Protein AF-C9JTV5-F1 (afdb_monomer_lite)

Structure (mmCIF, N/CA/C/O backbone):
data_AF-C9JTV5-F1
#
_entry.id   AF-C9JTV5-F1
#
loop_
_atom_site.group_PDB
_atom_site.id
_atom_site.type_symbol
_atom_site.label_atom_id
_atom_site.label_alt_id
_atom_site.label_comp_id
_atom_site.label_asym_id
_atom_site.label_entity_id
_atom_site.label_seq_id
_atom_site.pdbx_PDB_ins_code
_atom_site.Cartn_x
_atom_site.Cartn_y
_atom_site.Cartn_z
_atom_site.occupancy
_atom_site.B_iso_or_equiv
_atom_site.auth_seq_id
_atom_site.auth_comp_id
_atom_site.auth_asym_id
_atom_site.auth_atom_id
_atom_site.pdbx_PDB_model_num
ATOM 1 N N . MET A 1 1 ? -17.636 15.850 -9.547 1.00 58.97 1 MET A N 1
ATOM 2 C CA . MET A 1 1 ? -17.848 14.470 -9.070 1.00 58.97 1 MET A CA 1
ATOM 3 C C . MET A 1 1 ? -18.722 14.548 -7.826 1.00 58.97 1 MET A C 1
ATOM 5 O O . MET A 1 1 ? -18.385 15.343 -6.961 1.00 58.97 1 MET A O 1
ATOM 9 N N . ILE A 1 2 ? -19.877 13.871 -7.788 1.00 88.69 2 ILE A N 1
ATOM 10 C CA . ILE A 1 2 ? -20.835 13.983 -6.662 1.00 88.69 2 ILE A CA 1
ATOM 11 C C . ILE A 1 2 ? -20.539 12.936 -5.578 1.00 88.69 2 ILE A C 1
ATOM 13 O O . ILE A 1 2 ? -20.572 13.257 -4.397 1.00 88.69 2 ILE A O 1
ATOM 17 N N . LEU A 1 3 ? -20.226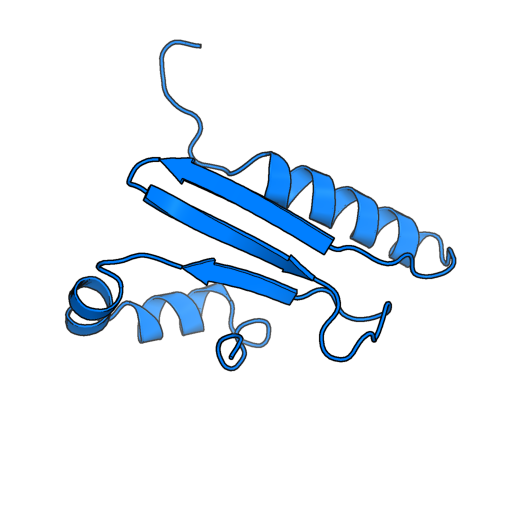 11.701 -5.977 1.00 94.12 3 LEU A N 1
ATOM 18 C CA . LEU A 1 3 ? -19.806 10.629 -5.070 1.00 94.12 3 LEU A CA 1
ATOM 19 C C . LEU A 1 3 ? -18.283 10.585 -4.984 1.00 94.12 3 LEU A C 1
ATOM 21 O O . LEU A 1 3 ? -17.625 10.811 -5.994 1.00 94.12 3 LEU A O 1
ATOM 25 N N . LEU A 1 4 ? -17.736 10.289 -3.805 1.00 93.62 4 LEU A N 1
ATOM 26 C CA . LEU A 1 4 ? -16.296 10.0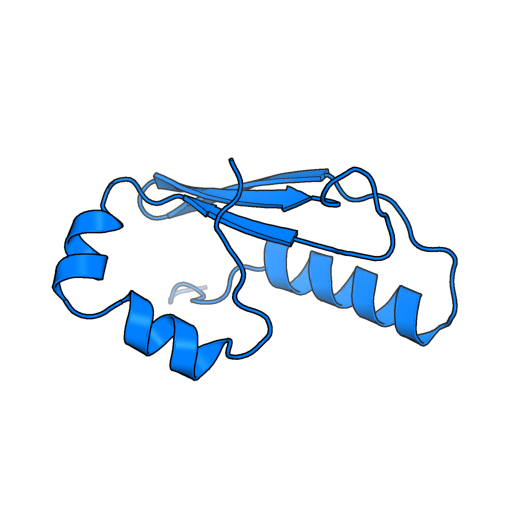95 -3.637 1.00 93.62 4 LEU A CA 1
ATOM 27 C C . LEU A 1 4 ? -15.836 8.810 -4.336 1.00 93.62 4 LEU A C 1
ATOM 29 O O . LEU A 1 4 ? -16.548 7.804 -4.340 1.00 93.62 4 LEU A O 1
ATOM 33 N N . GLU A 1 5 ? -14.643 8.862 -4.924 1.00 95.25 5 GLU A N 1
ATOM 34 C CA . GLU A 1 5 ? -13.939 7.671 -5.395 1.00 95.25 5 GLU A CA 1
ATOM 35 C C . GLU A 1 5 ? -13.437 6.870 -4.187 1.00 95.25 5 GLU A C 1
ATOM 37 O O . GLU A 1 5 ? -13.070 7.442 -3.162 1.00 95.25 5 GLU A O 1
ATOM 42 N N . VAL A 1 6 ? -13.466 5.542 -4.302 1.00 95.62 6 VAL A N 1
ATOM 43 C CA . VAL A 1 6 ? -13.042 4.621 -3.230 1.00 95.62 6 VAL A CA 1
ATOM 44 C C . VAL A 1 6 ? -11.563 4.261 -3.368 1.00 95.62 6 VAL A C 1
ATOM 46 O O . VAL A 1 6 ? -10.885 3.983 -2.384 1.00 95.62 6 VAL A O 1
ATOM 49 N N . ASN A 1 7 ? -11.068 4.232 -4.602 1.00 96.25 7 ASN A N 1
ATOM 50 C CA . ASN A 1 7 ? -9.699 3.892 -4.940 1.00 96.25 7 ASN A CA 1
ATOM 51 C C . ASN A 1 7 ? -8.757 5.084 -4.749 1.00 96.25 7 ASN A C 1
ATOM 53 O O . ASN A 1 7 ? -9.091 6.230 -5.049 1.00 96.25 7 ASN A O 1
ATOM 57 N N . ASN A 1 8 ? -7.538 4.793 -4.300 1.00 97.38 8 ASN A N 1
ATOM 58 C CA . ASN A 1 8 ? -6.494 5.797 -4.189 1.00 97.38 8 ASN A CA 1
ATOM 59 C C . ASN A 1 8 ? -5.731 5.905 -5.518 1.00 97.38 8 ASN A C 1
ATOM 61 O O . ASN A 1 8 ? -4.953 5.016 -5.875 1.00 97.38 8 ASN A O 1
ATOM 65 N N . ARG A 1 9 ? -5.929 7.018 -6.234 1.00 97.19 9 ARG A N 1
ATOM 66 C CA . ARG A 1 9 ? -5.284 7.265 -7.535 1.00 97.19 9 ARG A CA 1
ATOM 67 C C . ARG A 1 9 ? -3.759 7.236 -7.470 1.00 97.19 9 ARG A C 1
ATOM 69 O O . ARG A 1 9 ? -3.131 6.734 -8.392 1.00 97.19 9 ARG A O 1
ATOM 76 N N . ILE A 1 10 ? -3.163 7.730 -6.382 1.00 97.38 10 ILE A N 1
ATOM 77 C CA . ILE A 1 10 ? -1.701 7.782 -6.238 1.00 97.38 10 ILE A CA 1
ATOM 78 C C . ILE A 1 10 ? -1.127 6.361 -6.211 1.00 97.38 10 ILE A C 1
ATOM 80 O O . ILE A 1 10 ? -0.138 6.095 -6.893 1.00 97.38 10 ILE A O 1
ATOM 84 N N . ILE A 1 11 ? -1.758 5.434 -5.484 1.00 98.00 11 ILE A N 1
ATOM 85 C CA . ILE A 1 11 ? -1.354 4.020 -5.471 1.00 98.00 11 ILE A CA 1
ATOM 86 C C . ILE A 1 11 ? -1.494 3.409 -6.866 1.00 98.00 11 ILE A C 1
ATOM 88 O O . ILE A 1 11 ? -0.542 2.807 -7.364 1.00 98.00 11 ILE A O 1
ATOM 92 N N . GLU A 1 12 ? -2.662 3.559 -7.493 1.00 98.12 12 GLU A N 1
ATOM 93 C CA . GLU A 1 12 ? -2.953 2.930 -8.785 1.00 98.12 12 GLU A CA 1
ATOM 94 C C . GLU A 1 12 ? -2.016 3.419 -9.889 1.00 98.12 12 GLU A C 1
ATOM 96 O O . GLU A 1 12 ? -1.407 2.603 -10.578 1.00 98.12 12 GLU A O 1
ATOM 101 N N . GLU A 1 13 ? -1.841 4.734 -10.021 1.00 97.69 13 GLU A N 1
ATOM 102 C CA . GLU A 1 13 ? -0.969 5.332 -11.034 1.00 97.69 13 GLU A CA 1
ATOM 103 C C . GLU A 1 13 ? 0.504 4.965 -10.795 1.00 97.69 13 GLU A C 1
ATOM 105 O O . GLU A 1 13 ? 1.213 4.594 -11.735 1.00 97.69 13 GLU A O 1
ATOM 110 N N . THR A 1 14 ? 0.962 4.990 -9.535 1.00 97.25 14 THR A N 1
ATOM 111 C CA . THR A 1 14 ? 2.349 4.631 -9.194 1.00 97.25 14 THR A CA 1
ATOM 112 C C . THR A 1 14 ? 2.636 3.168 -9.521 1.00 97.25 14 THR A C 1
ATOM 114 O O . THR A 1 14 ? 3.655 2.861 -10.144 1.00 97.25 14 THR A O 1
ATOM 117 N N . LEU A 1 15 ? 1.749 2.249 -9.129 1.00 97.56 15 LEU A N 1
ATOM 118 C CA . LEU A 1 15 ? 1.933 0.821 -9.388 1.00 97.56 15 LEU A CA 1
ATOM 119 C C . LEU A 1 15 ? 1.798 0.488 -10.874 1.00 97.56 15 LEU A C 1
ATOM 121 O O . LEU A 1 15 ? 2.620 -0.270 -11.387 1.00 97.56 15 LEU A O 1
ATOM 125 N N . ALA A 1 16 ? 0.830 1.081 -11.578 1.00 98.00 16 ALA A N 1
ATOM 126 C CA . ALA A 1 16 ? 0.657 0.885 -13.014 1.00 98.00 16 ALA A CA 1
ATOM 127 C C . ALA A 1 16 ? 1.929 1.261 -13.785 1.00 98.00 16 ALA A C 1
ATOM 129 O O . ALA A 1 16 ? 2.437 0.449 -14.559 1.00 98.00 16 ALA A O 1
ATOM 130 N N . LEU A 1 17 ? 2.511 2.429 -13.490 1.00 97.12 17 LEU A N 1
ATOM 131 C CA . LEU A 1 17 ? 3.759 2.875 -14.108 1.00 97.12 17 LEU A CA 1
ATOM 132 C C . LEU A 1 17 ? 4.923 1.910 -13.828 1.00 97.12 17 LEU A C 1
ATOM 134 O O . LEU A 1 17 ? 5.742 1.637 -14.710 1.00 97.12 17 LEU A O 1
ATOM 138 N N . LYS A 1 18 ? 5.034 1.390 -12.600 1.00 96.56 18 LYS A N 1
ATOM 139 C CA . LYS A 1 18 ? 6.107 0.448 -12.243 1.00 96.56 18 LYS A CA 1
ATOM 140 C C . LYS A 1 18 ? 5.912 -0.915 -12.905 1.00 96.56 18 LYS A C 1
ATOM 142 O O . LYS A 1 18 ? 6.892 -1.489 -13.378 1.00 96.56 18 LYS A O 1
ATOM 147 N N . PHE A 1 19 ? 4.679 -1.406 -12.998 1.00 97.44 19 PHE A N 1
ATOM 148 C CA . PHE A 1 19 ? 4.368 -2.660 -13.684 1.00 97.44 19 PHE A CA 1
ATOM 149 C C . PHE A 1 19 ? 4.580 -2.565 -15.194 1.00 97.44 19 PHE A C 1
ATOM 151 O O . PHE A 1 19 ? 5.171 -3.478 -15.767 1.00 97.44 19 PHE A O 1
ATOM 158 N N . GLU A 1 20 ? 4.179 -1.464 -15.830 1.00 97.56 20 GLU A N 1
ATOM 159 C CA . GLU A 1 20 ? 4.396 -1.240 -17.263 1.00 97.56 20 GLU A CA 1
ATOM 160 C C . GLU A 1 20 ? 5.892 -1.215 -17.604 1.00 97.56 20 GLU A C 1
ATOM 162 O O . GLU A 1 20 ? 6.346 -1.938 -18.493 1.00 97.56 20 GLU A O 1
ATOM 167 N N . ASN A 1 21 ? 6.688 -0.464 -16.836 1.00 96.38 21 ASN A N 1
ATOM 168 C CA . ASN A 1 21 ? 8.137 -0.416 -17.027 1.00 96.38 21 ASN A CA 1
ATOM 169 C C . ASN A 1 21 ? 8.805 -1.779 -16.808 1.00 96.38 21 ASN A C 1
ATOM 171 O O . ASN A 1 21 ? 9.695 -2.157 -17.572 1.00 96.38 21 ASN A O 1
ATOM 175 N N . ALA A 1 22 ? 8.373 -2.530 -15.792 1.00 96.19 22 ALA A N 1
ATOM 176 C CA . ALA A 1 22 ? 8.889 -3.872 -15.543 1.00 96.19 22 ALA A CA 1
ATOM 177 C C . ALA A 1 22 ? 8.531 -4.841 -16.683 1.00 96.19 22 ALA A C 1
ATOM 179 O O . ALA A 1 22 ? 9.388 -5.601 -17.132 1.00 96.19 22 AL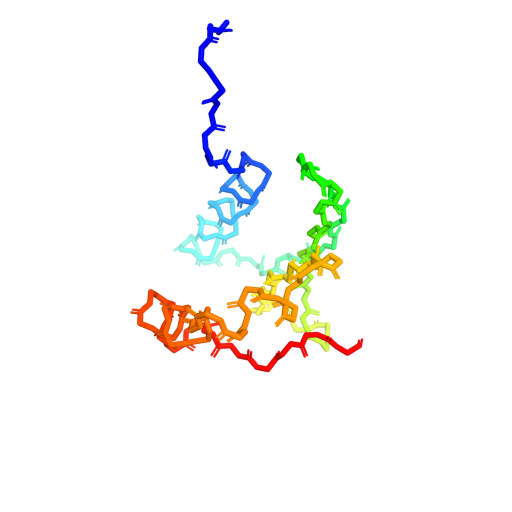A A O 1
ATOM 180 N N . ALA A 1 23 ? 7.295 -4.786 -17.191 1.00 96.94 23 ALA A N 1
ATOM 181 C CA . ALA A 1 23 ? 6.832 -5.618 -18.301 1.00 96.94 23 ALA A CA 1
ATOM 182 C C . ALA A 1 23 ? 7.568 -5.312 -19.617 1.00 96.94 23 ALA A C 1
ATOM 184 O O . ALA A 1 23 ? 7.840 -6.225 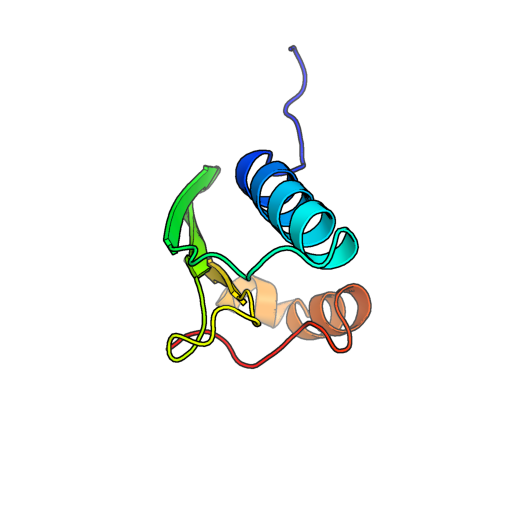-20.394 1.00 96.94 23 ALA A O 1
ATOM 185 N N . ALA A 1 24 ? 7.945 -4.049 -19.840 1.00 97.00 24 ALA A N 1
ATOM 186 C CA . ALA A 1 24 ? 8.762 -3.629 -20.979 1.00 97.00 24 ALA A CA 1
ATOM 187 C C . ALA A 1 24 ? 10.245 -4.045 -20.868 1.00 97.00 24 ALA A C 1
ATOM 189 O O . ALA A 1 24 ? 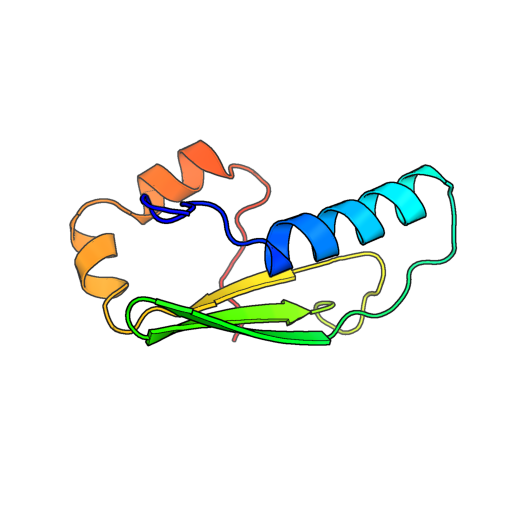11.007 -3.856 -21.815 1.00 97.00 24 ALA A O 1
ATOM 190 N N . GLY A 1 25 ? 10.676 -4.602 -19.729 1.00 95.69 25 GLY A N 1
ATOM 191 C CA . GLY A 1 25 ? 12.078 -4.942 -19.476 1.00 95.69 25 GLY A CA 1
ATOM 192 C C . GLY A 1 25 ? 12.969 -3.720 -19.230 1.00 95.69 25 GLY A C 1
ATOM 193 O O . GLY A 1 25 ? 14.193 -3.816 -19.350 1.00 95.69 25 GLY A O 1
ATOM 194 N N . ASN A 1 26 ? 12.375 -2.572 -18.887 1.00 96.25 26 ASN A N 1
ATOM 195 C CA . ASN A 1 26 ? 13.122 -1.364 -18.560 1.00 96.25 26 ASN A CA 1
ATOM 196 C C . ASN A 1 26 ? 13.873 -1.533 -17.234 1.00 96.25 26 ASN A C 1
ATOM 198 O O . ASN A 1 26 ? 13.538 -2.356 -16.378 1.00 96.25 26 ASN A O 1
ATOM 202 N N . LYS A 1 27 ? 14.909 -0.712 -17.040 1.00 94.44 27 LYS A N 1
ATOM 203 C CA . LYS A 1 27 ? 15.686 -0.723 -15.801 1.00 94.44 27 LYS A CA 1
ATOM 204 C C . LYS A 1 27 ? 14.795 -0.309 -14.615 1.00 94.44 27 LYS A C 1
ATOM 206 O O . LYS A 1 27 ? 14.182 0.753 -14.689 1.00 94.44 27 LYS A O 1
ATOM 211 N N . PRO A 1 28 ? 14.777 -1.071 -13.504 1.00 94.25 28 PRO A N 1
ATOM 212 C CA . PRO A 1 28 ? 14.000 -0.715 -12.323 1.00 94.25 28 PRO A CA 1
ATOM 213 C C . PRO A 1 28 ? 14.427 0.635 -11.740 1.00 94.25 28 PRO A C 1
ATOM 215 O O . PRO A 1 28 ? 15.602 0.861 -11.417 1.00 94.25 28 PRO A O 1
ATOM 218 N N . GLU A 1 29 ? 13.457 1.530 -11.601 1.00 93.81 29 GLU A N 1
ATOM 219 C CA . GLU A 1 29 ? 13.647 2.868 -11.058 1.00 93.81 29 GLU A CA 1
ATOM 220 C C . GLU A 1 29 ? 13.244 2.937 -9.593 1.00 93.81 29 GLU A C 1
ATOM 222 O O . GLU A 1 29 ? 12.229 2.360 -9.194 1.00 93.81 29 GLU A O 1
ATOM 227 N N . ALA A 1 30 ? 14.002 3.721 -8.825 1.00 95.81 30 ALA A N 1
ATOM 228 C CA . ALA A 1 30 ? 13.687 3.959 -7.427 1.00 95.81 30 ALA A CA 1
ATOM 229 C C . ALA A 1 30 ? 12.306 4.625 -7.269 1.00 95.81 30 ALA A C 1
ATOM 231 O O . ALA A 1 30 ? 11.839 5.339 -8.163 1.00 95.81 30 ALA A O 1
ATOM 232 N N . VAL A 1 31 ? 11.653 4.376 -6.142 1.00 96.56 31 VAL A N 1
ATOM 233 C CA . VAL A 1 31 ? 10.393 4.994 -5.740 1.00 96.56 31 VAL A CA 1
ATOM 234 C C . VAL A 1 31 ? 10.430 5.250 -4.241 1.00 96.56 31 VAL A C 1
ATOM 236 O O . VAL A 1 31 ? 10.866 4.391 -3.481 1.00 96.56 31 VAL A O 1
ATOM 239 N N . GLU A 1 32 ? 10.012 6.452 -3.863 1.00 96.88 32 GLU A N 1
ATOM 240 C CA . GLU A 1 32 ? 9.900 6.927 -2.487 1.00 96.88 32 GLU A CA 1
ATOM 241 C C . GLU A 1 32 ? 8.797 7.989 -2.479 1.00 96.88 32 GLU A C 1
ATOM 243 O O . GLU A 1 32 ? 8.982 9.089 -3.010 1.00 96.88 32 GLU A O 1
ATOM 248 N N . VAL A 1 33 ? 7.614 7.639 -1.979 1.00 96.81 33 VAL A N 1
ATOM 249 C CA . VAL A 1 33 ? 6.436 8.514 -2.005 1.00 96.81 33 VAL A CA 1
ATOM 250 C C . VAL A 1 33 ? 5.668 8.376 -0.698 1.00 96.81 33 VAL A C 1
ATOM 252 O O . VAL A 1 33 ? 5.186 7.296 -0.369 1.00 96.81 33 VAL A O 1
ATOM 255 N N . THR A 1 34 ? 5.481 9.493 0.003 1.00 97.75 34 THR A N 1
ATOM 256 C CA . THR A 1 34 ? 4.639 9.580 1.203 1.00 97.75 34 THR A CA 1
ATOM 257 C C . THR A 1 34 ? 3.458 10.490 0.919 1.00 97.75 34 THR A C 1
ATOM 259 O O . THR A 1 34 ? 3.637 11.627 0.481 1.00 97.75 34 THR A O 1
ATOM 262 N N . PHE A 1 35 ? 2.245 10.002 1.163 1.00 97.94 35 PHE A N 1
ATOM 263 C CA . PHE A 1 35 ? 1.013 10.744 0.898 1.00 97.94 35 PHE A CA 1
ATOM 264 C C . PHE A 1 35 ? -0.096 10.329 1.861 1.00 97.94 35 PHE A C 1
ATOM 266 O O . PHE A 1 35 ? -0.008 9.307 2.535 1.00 97.94 35 PHE A O 1
ATOM 273 N N . ALA A 1 36 ? -1.135 11.152 1.948 1.00 97.25 36 ALA A N 1
ATOM 274 C CA . ALA A 1 36 ? -2.251 10.954 2.862 1.00 97.25 36 ALA A CA 1
ATOM 275 C C . ALA A 1 36 ? -3.547 10.629 2.111 1.00 97.25 36 ALA A C 1
ATOM 277 O O . ALA A 1 36 ? -3.648 10.831 0.900 1.00 97.25 36 ALA A O 1
ATOM 278 N N . ASP A 1 37 ? -4.538 10.168 2.865 1.00 97.31 37 ASP A N 1
ATOM 279 C CA . ASP A 1 37 ? -5.922 9.982 2.427 1.00 97.31 37 ASP A CA 1
ATOM 280 C C . ASP A 1 37 ? -6.879 10.505 3.517 1.00 97.31 37 ASP A C 1
ATOM 282 O O . ASP A 1 37 ? -6.446 11.081 4.525 1.00 97.31 37 ASP A O 1
ATOM 286 N N . PHE A 1 38 ? -8.185 10.342 3.319 1.00 95.31 38 PHE A N 1
ATOM 287 C CA . PHE A 1 38 ? -9.199 10.713 4.301 1.00 95.31 38 PHE A CA 1
ATOM 288 C C . PHE A 1 38 ? -8.999 9.992 5.648 1.00 95.31 38 PHE A C 1
ATOM 290 O O . PHE A 1 38 ? -8.246 9.027 5.772 1.00 95.31 38 PHE A O 1
ATOM 297 N N . ASP A 1 39 ? -9.636 10.519 6.697 1.00 96.12 39 ASP A N 1
ATOM 298 C CA . ASP A 1 39 ? -9.601 9.976 8.066 1.00 96.12 39 ASP A CA 1
ATOM 299 C C . ASP A 1 39 ? -8.201 9.880 8.704 1.00 96.12 39 ASP A C 1
ATOM 301 O O . ASP A 1 39 ? -7.975 9.165 9.683 1.00 96.12 39 ASP A O 1
ATOM 305 N N . GLY A 1 40 ? -7.251 10.667 8.189 1.00 94.56 40 GLY A N 1
ATOM 306 C CA . GLY A 1 40 ? -5.889 10.731 8.714 1.00 94.56 40 GLY A CA 1
ATOM 307 C C . GLY A 1 40 ? -5.062 9.485 8.408 1.00 94.56 40 GLY A C 1
ATOM 308 O O . GLY A 1 40 ? -4.132 9.184 9.162 1.00 94.56 40 GLY A O 1
ATOM 309 N N . VAL A 1 41 ? -5.407 8.770 7.335 1.00 97.81 41 VAL A N 1
ATOM 310 C CA . VAL A 1 41 ? -4.621 7.661 6.793 1.00 97.81 41 VAL A CA 1
ATOM 311 C C . VAL A 1 41 ? -3.341 8.198 6.156 1.00 97.81 41 VAL A C 1
ATOM 313 O O . VAL A 1 41 ? -3.355 9.216 5.460 1.00 97.81 41 VAL A O 1
ATOM 316 N N . LEU A 1 42 ? -2.233 7.494 6.384 1.00 98.06 42 LEU A N 1
ATOM 317 C CA . LEU A 1 42 ? -0.943 7.780 5.764 1.00 98.06 42 LEU A CA 1
ATOM 318 C C . LEU A 1 42 ? -0.461 6.558 4.983 1.00 98.06 42 LEU A C 1
ATOM 320 O O . LEU A 1 42 ? -0.432 5.450 5.517 1.00 98.06 42 LEU A O 1
ATOM 324 N N . TYR A 1 43 ? -0.050 6.781 3.743 1.00 98.50 43 TYR A N 1
ATOM 325 C CA . TYR A 1 43 ? 0.563 5.789 2.877 1.00 98.50 43 TYR A CA 1
ATOM 326 C C . TYR A 1 43 ? 2.037 6.099 2.652 1.00 98.50 43 TYR A C 1
ATOM 328 O O . TYR A 1 43 ? 2.451 7.261 2.601 1.00 98.50 43 TYR A O 1
ATOM 336 N N . HIS A 1 44 ? 2.808 5.036 2.458 1.00 98.38 44 HIS A N 1
ATOM 337 C CA . HIS A 1 44 ? 4.208 5.105 2.082 1.00 98.38 44 HIS A CA 1
ATOM 338 C C . HIS A 1 44 ? 4.510 4.053 1.009 1.00 98.38 44 HIS A C 1
ATOM 340 O O . HIS A 1 44 ? 4.228 2.871 1.199 1.00 98.38 44 HIS A O 1
ATOM 346 N N . ILE A 1 45 ? 5.035 4.485 -0.139 1.00 98.12 45 ILE A N 1
ATOM 347 C CA . ILE A 1 45 ? 5.479 3.611 -1.228 1.00 98.12 45 ILE A CA 1
ATOM 348 C C . ILE A 1 45 ? 6.989 3.745 -1.360 1.00 98.12 45 ILE A C 1
ATOM 350 O O . ILE A 1 45 ? 7.478 4.823 -1.693 1.00 98.12 45 ILE A O 1
ATOM 354 N N . SER A 1 46 ? 7.713 2.647 -1.158 1.00 97.50 46 SER A N 1
ATOM 355 C CA . SER A 1 46 ? 9.176 2.657 -1.116 1.00 97.50 46 SER A CA 1
ATOM 356 C C . SER A 1 46 ? 9.797 1.394 -1.716 1.00 97.50 46 SER A C 1
ATOM 358 O O . SER A 1 46 ? 9.123 0.395 -1.998 1.00 97.50 46 SER A O 1
ATOM 360 N N . ASN A 1 47 ? 11.114 1.426 -1.930 1.00 97.31 47 ASN A N 1
ATOM 361 C CA . ASN A 1 47 ? 11.901 0.232 -2.230 1.00 97.31 47 ASN A CA 1
ATOM 362 C C . ASN A 1 47 ? 12.526 -0.330 -0.941 1.00 97.31 47 ASN A C 1
ATOM 364 O O . ASN A 1 47 ? 13.497 0.248 -0.436 1.00 97.31 47 ASN A O 1
ATOM 368 N N . PRO A 1 48 ? 12.054 -1.476 -0.415 1.00 94.31 48 PRO A N 1
ATOM 369 C CA . PRO A 1 48 ? 12.566 -2.012 0.839 1.00 94.31 48 PRO A CA 1
ATOM 370 C C . PRO A 1 48 ? 14.048 -2.380 0.703 1.00 94.31 48 PRO A C 1
ATOM 372 O O . PRO A 1 48 ? 14.456 -3.038 -0.257 1.00 94.31 48 PRO A O 1
ATOM 375 N N . ASN A 1 49 ? 14.864 -1.973 1.679 1.00 93.25 49 ASN A N 1
ATOM 376 C CA . ASN A 1 49 ? 16.323 -2.166 1.686 1.00 93.25 49 ASN A CA 1
ATOM 377 C C . ASN A 1 49 ? 17.057 -1.565 0.465 1.00 93.25 49 ASN A C 1
ATOM 379 O O . ASN A 1 49 ? 18.171 -1.983 0.149 1.00 93.25 49 ASN A O 1
ATOM 383 N N . GLY A 1 50 ? 16.437 -0.620 -0.253 1.00 91.88 50 GLY A N 1
ATOM 384 C CA . GLY A 1 50 ? 16.992 -0.033 -1.477 1.00 91.88 50 GLY A CA 1
ATOM 385 C C . GLY A 1 50 ? 16.937 -0.948 -2.709 1.00 91.88 50 GLY A C 1
ATOM 386 O O . GLY A 1 50 ? 17.509 -0.611 -3.750 1.00 91.88 50 GLY A O 1
ATOM 387 N N . ASP A 1 51 ? 16.253 -2.094 -2.624 1.00 95.19 51 ASP A N 1
ATOM 388 C CA . ASP A 1 51 ? 16.075 -3.016 -3.746 1.00 95.19 51 ASP A CA 1
ATOM 389 C C . ASP A 1 51 ? 15.024 -2.474 -4.725 1.00 95.19 51 ASP A C 1
ATOM 391 O O . ASP A 1 51 ? 13.821 -2.639 -4.531 1.00 95.19 51 ASP A O 1
ATOM 395 N N . LYS A 1 52 ? 15.487 -1.845 -5.812 1.00 95.12 52 LYS A N 1
ATOM 396 C CA . LYS A 1 52 ? 14.629 -1.224 -6.841 1.00 95.12 52 LYS A CA 1
ATOM 397 C C . LYS A 1 52 ? 13.718 -2.214 -7.568 1.00 95.12 52 LYS A C 1
ATOM 399 O O . LYS A 1 52 ? 12.804 -1.787 -8.266 1.00 95.12 52 LYS A O 1
ATOM 404 N N . THR A 1 53 ? 13.972 -3.517 -7.445 1.00 95.19 53 THR A N 1
ATOM 405 C CA . THR A 1 53 ? 13.127 -4.559 -8.048 1.00 95.19 53 THR A CA 1
ATOM 406 C C . THR A 1 53 ? 11.893 -4.876 -7.207 1.00 95.19 53 THR A C 1
ATOM 408 O O . THR A 1 53 ? 10.958 -5.505 -7.699 1.00 95.19 53 THR A O 1
ATOM 411 N N . LYS A 1 54 ? 11.868 -4.421 -5.949 1.00 96.75 54 LYS A N 1
ATOM 412 C CA . LYS A 1 54 ? 10.760 -4.609 -5.016 1.00 96.75 54 LYS A CA 1
ATOM 413 C C . LYS A 1 54 ? 10.106 -3.274 -4.727 1.00 96.75 54 LYS A C 1
ATOM 415 O O . LYS A 1 54 ? 10.788 -2.291 -4.464 1.00 96.75 54 LYS A O 1
ATOM 420 N N . VAL A 1 55 ? 8.783 -3.256 -4.726 1.00 97.50 55 VAL A N 1
ATOM 421 C CA . VAL A 1 55 ? 7.989 -2.092 -4.331 1.00 97.50 55 VAL A CA 1
ATOM 422 C C . VAL A 1 55 ? 7.148 -2.506 -3.133 1.00 97.50 55 VAL A C 1
ATOM 424 O O . VAL A 1 55 ? 6.427 -3.500 -3.203 1.00 97.50 55 VAL A O 1
ATOM 427 N N . MET A 1 56 ? 7.285 -1.780 -2.028 1.00 97.94 56 MET A N 1
ATOM 428 C CA . MET A 1 56 ? 6.490 -1.951 -0.817 1.00 97.94 56 MET A CA 1
ATOM 429 C C . MET A 1 56 ? 5.461 -0.828 -0.747 1.00 97.94 56 MET A C 1
ATOM 431 O O . MET A 1 56 ? 5.789 0.323 -1.019 1.00 97.94 56 MET A O 1
ATOM 435 N N . VAL A 1 57 ? 4.223 -1.176 -0.401 1.00 98.25 57 VAL A N 1
ATOM 436 C CA . VAL A 1 57 ? 3.144 -0.219 -0.145 1.00 98.25 57 VAL A CA 1
ATOM 437 C C . VAL A 1 57 ? 2.687 -0.425 1.292 1.00 98.25 57 VAL A C 1
ATOM 439 O O . VAL A 1 57 ? 2.104 -1.459 1.619 1.00 98.25 57 VAL A O 1
ATOM 442 N N . SER A 1 58 ? 2.973 0.553 2.138 1.00 98.12 58 SER A N 1
ATOM 443 C CA . SER A 1 58 ? 2.629 0.571 3.554 1.00 98.12 58 SER A CA 1
ATOM 444 C C . SER A 1 58 ? 1.465 1.523 3.801 1.00 98.12 58 SER A C 1
ATOM 446 O O . SER A 1 58 ? 1.360 2.577 3.172 1.00 98.12 58 SER A O 1
ATOM 448 N N . ILE A 1 59 ? 0.600 1.160 4.746 1.00 98.19 59 ILE A N 1
ATOM 449 C CA . ILE A 1 59 ? -0.531 1.972 5.199 1.00 98.19 59 ILE A CA 1
ATOM 450 C C . ILE A 1 59 ? -0.502 2.069 6.724 1.00 98.19 59 ILE A C 1
ATOM 452 O O . ILE A 1 59 ? -0.299 1.073 7.419 1.00 98.19 59 ILE A O 1
ATOM 456 N N . SER A 1 60 ? -0.723 3.271 7.247 1.00 97.62 60 SER A N 1
ATOM 457 C CA . SER A 1 60 ? -0.802 3.553 8.676 1.00 97.62 60 SER A CA 1
ATOM 458 C C . SER A 1 60 ? -2.141 4.196 9.016 1.00 97.62 60 SER A C 1
ATOM 460 O O . SER A 1 60 ? -2.519 5.226 8.453 1.00 97.62 60 SER A O 1
ATOM 462 N N . LEU A 1 61 ? -2.856 3.576 9.958 1.00 97.19 61 LEU A N 1
ATOM 463 C CA . LEU A 1 61 ? -4.113 4.071 10.507 1.00 97.19 61 LEU A CA 1
ATOM 464 C C . LEU A 1 61 ? -4.018 4.096 12.030 1.00 97.19 61 LEU A C 1
ATOM 466 O O . LEU A 1 61 ? -3.678 3.089 12.655 1.00 97.19 61 LEU A O 1
ATOM 470 N N . LYS A 1 62 ? -4.400 5.220 12.643 1.00 96.62 62 LYS A N 1
ATOM 471 C CA . LYS A 1 62 ? -4.361 5.391 14.109 1.00 96.62 62 LYS A CA 1
ATOM 472 C C . LYS A 1 62 ? -5.211 4.355 14.855 1.00 96.62 62 LYS A C 1
ATOM 474 O O . LYS A 1 62 ? -4.873 3.973 15.968 1.00 96.62 62 LYS A O 1
ATOM 479 N N . PHE A 1 63 ? -6.285 3.891 14.224 1.00 95.94 63 PHE A N 1
ATOM 480 C CA . PHE A 1 63 ? -7.275 2.970 14.785 1.00 95.94 63 PHE A CA 1
ATOM 481 C C . PHE A 1 63 ? -7.147 1.540 14.230 1.00 95.94 63 PHE A C 1
ATOM 483 O O . PHE A 1 63 ? -8.062 0.734 14.386 1.00 95.94 63 PHE A O 1
ATOM 490 N N . TYR A 1 64 ? -6.015 1.170 13.608 1.00 97.31 64 TYR A N 1
ATOM 491 C CA . TYR A 1 64 ? -5.851 -0.182 13.049 1.00 97.31 64 TYR A CA 1
ATOM 492 C C . TYR A 1 64 ? -6.052 -1.288 14.098 1.00 97.31 64 TYR A C 1
ATOM 494 O O . TYR A 1 64 ? -6.598 -2.341 13.786 1.00 97.31 64 TYR A O 1
ATOM 502 N N . LYS A 1 65 ? -5.679 -1.047 15.364 1.00 97.25 65 LYS A N 1
ATOM 503 C CA . LYS A 1 65 ? -5.887 -2.013 16.457 1.00 97.25 65 LYS A CA 1
ATOM 504 C C . LYS A 1 65 ? -7.357 -2.321 16.735 1.00 97.25 65 LYS A C 1
ATOM 506 O O . LYS A 1 65 ? -7.675 -3.457 17.074 1.00 97.25 65 LYS A O 1
ATOM 511 N N . GLU A 1 66 ? -8.241 -1.348 16.557 1.00 97.75 66 GLU A N 1
ATOM 512 C CA . GLU A 1 66 ? -9.682 -1.553 16.712 1.00 97.75 66 GLU A CA 1
ATOM 513 C C . GLU A 1 66 ? -10.221 -2.407 15.561 1.00 97.75 66 GLU A C 1
ATOM 515 O O . GLU A 1 66 ? -10.945 -3.368 15.795 1.00 97.75 66 GLU A O 1
ATOM 520 N N . LEU A 1 67 ? -9.781 -2.147 14.324 1.00 97.38 67 LEU A N 1
ATOM 521 C CA . LEU A 1 67 ? -10.128 -2.980 13.165 1.00 97.38 67 LEU A CA 1
ATOM 522 C C . LEU A 1 67 ? -9.598 -4.413 13.314 1.00 97.38 67 LEU A C 1
ATOM 524 O O . LEU A 1 67 ? -10.300 -5.377 13.009 1.00 97.38 67 LEU A O 1
ATOM 528 N N . GLN A 1 68 ? -8.371 -4.557 13.820 1.00 96.44 68 GLN A N 1
ATOM 529 C CA . GLN A 1 68 ? -7.738 -5.847 14.087 1.00 96.44 68 GLN A CA 1
ATOM 530 C C . GLN A 1 68 ?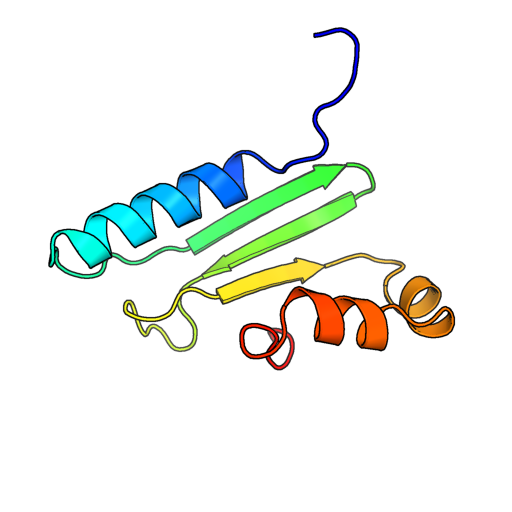 -8.573 -6.683 15.066 1.00 96.44 68 GLN A C 1
ATOM 532 O O . GLN A 1 68 ? -8.754 -7.877 14.838 1.00 96.44 68 GLN A O 1
ATOM 537 N N . ALA A 1 69 ? -9.167 -6.061 16.092 1.00 97.81 69 ALA A N 1
ATOM 538 C CA . ALA A 1 69 ? -10.059 -6.741 17.037 1.00 97.81 69 ALA A CA 1
ATOM 539 C C . ALA A 1 69 ? -11.338 -7.308 16.385 1.00 97.81 69 ALA A C 1
ATOM 541 O O . ALA A 1 69 ? -11.992 -8.175 16.965 1.00 97.81 69 ALA A O 1
ATOM 542 N N . HIS A 1 70 ? -11.676 -6.853 15.175 1.00 97.94 70 HIS A N 1
ATOM 543 C CA . HIS A 1 70 ? -12.822 -7.304 14.387 1.00 97.94 70 HIS A CA 1
ATOM 544 C C . HIS A 1 70 ? -12.429 -8.136 13.153 1.00 97.94 70 HIS A C 1
ATOM 546 O O . HIS A 1 70 ? -13.235 -8.300 12.237 1.00 97.94 70 HIS A O 1
ATOM 552 N N . GLY A 1 71 ? -11.215 -8.691 13.130 1.00 96.62 71 GLY A N 1
ATOM 553 C CA . GLY A 1 71 ? -10.788 -9.653 12.112 1.00 96.62 71 GLY A CA 1
ATOM 554 C C . GLY A 1 71 ? -10.210 -9.033 10.834 1.00 96.62 71 GLY A C 1
ATOM 555 O O . GLY A 1 71 ? -10.357 -9.585 9.737 1.00 96.62 71 GLY A O 1
ATOM 556 N N . ALA A 1 72 ? -9.597 -7.847 10.942 1.00 97.62 72 ALA A N 1
ATOM 557 C CA . ALA A 1 72 ? -8.967 -7.189 9.796 1.00 97.62 72 ALA A CA 1
ATOM 558 C C . ALA A 1 72 ? -7.820 -8.020 9.195 1.00 97.62 72 ALA A C 1
ATOM 560 O O . ALA A 1 72 ? -7.704 -8.094 7.972 1.00 97.62 72 ALA A O 1
ATOM 561 N N . ASP A 1 73 ? -7.008 -8.681 10.024 1.00 96.56 73 ASP A N 1
ATOM 562 C CA . ASP A 1 73 ? -5.845 -9.447 9.559 1.00 96.56 73 ASP A CA 1
ATOM 563 C C . ASP A 1 73 ? -6.263 -10.640 8.685 1.00 96.56 73 ASP A C 1
ATOM 565 O O . ASP A 1 73 ? -5.661 -10.893 7.638 1.00 96.56 73 ASP A O 1
ATOM 569 N N . GLU A 1 74 ? -7.330 -11.349 9.060 1.00 97.19 74 GLU A N 1
ATOM 570 C CA . GLU A 1 74 ? -7.880 -12.470 8.300 1.00 97.19 74 GLU A CA 1
ATOM 571 C C . GLU A 1 74 ? -8.411 -12.007 6.942 1.00 97.19 74 GLU A C 1
ATOM 573 O O . GLU A 1 74 ? -8.169 -12.650 5.913 1.00 97.19 74 GLU A O 1
ATOM 578 N N . LEU A 1 75 ? -9.113 -10.869 6.921 1.00 98.06 75 LEU A N 1
ATOM 579 C CA . LEU A 1 75 ? -9.625 -10.280 5.690 1.00 98.06 75 LEU A CA 1
ATOM 580 C C . LEU A 1 75 ? -8.479 -9.862 4.768 1.00 98.06 75 LEU A C 1
ATOM 582 O O . LEU A 1 75 ? -8.490 -10.217 3.587 1.00 98.06 75 LEU A O 1
ATOM 586 N N . LEU A 1 76 ? -7.481 -9.156 5.297 1.00 97.69 76 LEU A N 1
ATOM 587 C CA . LEU A 1 76 ? -6.324 -8.712 4.525 1.00 97.69 76 LEU A CA 1
ATOM 588 C C . LEU A 1 76 ? -5.535 -9.901 3.979 1.00 97.69 76 LEU A C 1
ATOM 590 O O . LEU A 1 76 ? -5.150 -9.898 2.808 1.00 97.69 76 LEU A O 1
ATOM 594 N N . LYS A 1 77 ? -5.354 -10.960 4.778 1.00 97.25 77 LYS A N 1
ATOM 595 C CA . LYS A 1 77 ? -4.669 -12.170 4.319 1.00 97.25 77 LYS A CA 1
ATOM 596 C C . LYS A 1 77 ? -5.431 -12.867 3.196 1.00 97.25 77 LYS A C 1
ATOM 598 O O . LYS A 1 77 ? -4.801 -13.352 2.260 1.00 97.25 77 LYS A O 1
ATOM 603 N N . ARG A 1 78 ? -6.766 -12.881 3.250 1.00 97.94 78 ARG A N 1
ATOM 604 C CA . ARG A 1 78 ? -7.614 -13.426 2.181 1.00 97.94 78 ARG A CA 1
ATOM 605 C C . ARG A 1 78 ? -7.525 -12.612 0.887 1.00 97.94 78 ARG A C 1
ATOM 607 O O . ARG A 1 78 ? -7.535 -13.208 -0.183 1.00 97.94 78 ARG A O 1
ATOM 614 N N . VAL A 1 79 ? -7.466 -11.282 0.977 1.00 97.94 79 VAL A N 1
ATOM 615 C CA . VAL A 1 79 ? -7.447 -10.387 -0.196 1.00 97.94 79 VAL A CA 1
ATOM 616 C C . VAL A 1 79 ? -6.068 -10.343 -0.855 1.00 97.94 79 VAL A C 1
ATOM 618 O O . VAL A 1 79 ? -5.964 -10.510 -2.066 1.00 97.94 79 VAL A O 1
ATOM 621 N N . TYR A 1 80 ? -5.008 -10.145 -0.070 1.00 97.56 80 TYR A N 1
ATOM 622 C CA . TYR A 1 80 ? -3.659 -9.907 -0.594 1.00 97.56 80 TYR A CA 1
ATOM 623 C C . TYR A 1 80 ? -2.769 -11.155 -0.603 1.00 97.56 80 TYR A C 1
ATOM 625 O O . TYR A 1 80 ? -1.758 -11.185 -1.304 1.00 97.56 80 TYR A O 1
ATOM 633 N N . GLY A 1 81 ? -3.116 -12.201 0.151 1.00 97.31 81 GLY A N 1
ATOM 634 C CA . GLY A 1 81 ? -2.448 -13.501 0.093 1.00 97.31 81 GLY A CA 1
ATOM 635 C C . GLY A 1 81 ? -0.935 -13.427 0.305 1.00 97.31 81 GLY A C 1
ATOM 636 O O . GLY A 1 81 ? -0.457 -13.152 1.412 1.00 97.31 81 GLY A O 1
ATOM 637 N N . SER A 1 82 ? -0.182 -13.726 -0.756 1.00 97.12 82 SER A N 1
ATOM 638 C CA . SER A 1 82 ? 1.286 -13.720 -0.785 1.00 97.12 82 SER A CA 1
ATOM 639 C C . SER A 1 82 ? 1.906 -12.327 -0.881 1.00 97.12 82 SER A C 1
ATOM 641 O O . SER A 1 82 ? 3.087 -12.185 -0.587 1.00 97.12 82 SER A O 1
ATOM 643 N N . PHE A 1 83 ? 1.140 -11.312 -1.289 1.00 97.50 83 PHE A N 1
ATOM 644 C CA . PHE A 1 83 ? 1.618 -9.929 -1.349 1.00 97.50 83 PHE A CA 1
ATOM 645 C C . PHE A 1 83 ? 1.620 -9.258 0.028 1.00 97.50 83 PHE A C 1
ATOM 647 O O . PHE A 1 83 ? 2.337 -8.284 0.232 1.00 97.50 83 PHE A O 1
ATOM 654 N N . LEU A 1 84 ? 0.852 -9.795 0.984 1.00 97.69 84 LEU A N 1
ATOM 655 C CA . LEU A 1 84 ? 0.858 -9.314 2.359 1.00 97.69 84 LEU A CA 1
ATOM 656 C C . LEU A 1 84 ? 2.086 -9.837 3.104 1.00 97.69 84 LEU A C 1
ATOM 658 O O . LEU A 1 84 ? 2.244 -11.048 3.299 1.00 97.69 84 LEU A O 1
ATOM 662 N N . VAL A 1 85 ? 2.919 -8.900 3.542 1.00 96.94 85 VAL A N 1
ATOM 663 C CA . VAL A 1 85 ? 4.179 -9.132 4.254 1.00 96.94 85 VAL A CA 1
ATOM 664 C C . VAL A 1 85 ? 4.144 -8.484 5.639 1.00 96.94 85 VAL A C 1
ATOM 666 O O . VAL A 1 85 ? 3.150 -7.866 6.019 1.00 96.94 85 VAL A O 1
ATOM 669 N N . ASN A 1 86 ? 5.222 -8.645 6.408 1.00 96.12 86 ASN A N 1
ATOM 670 C CA . ASN A 1 86 ? 5.353 -7.966 7.694 1.00 96.12 86 ASN A CA 1
ATOM 671 C C . ASN A 1 86 ? 5.329 -6.437 7.500 1.00 96.12 86 ASN A C 1
ATOM 673 O O . ASN A 1 86 ? 5.933 -5.963 6.534 1.00 96.12 86 ASN A O 1
ATOM 677 N N . PRO A 1 87 ? 4.666 -5.681 8.397 1.00 95.12 87 PRO A N 1
ATOM 678 C CA . PRO A 1 87 ? 4.608 -4.225 8.316 1.00 95.12 87 PRO A CA 1
ATOM 679 C C . PRO A 1 87 ? 5.996 -3.579 8.308 1.00 95.12 87 PRO A C 1
ATOM 681 O O . PRO A 1 87 ? 6.932 -4.087 8.931 1.00 95.12 87 PRO A O 1
ATOM 684 N N . GLU A 1 88 ? 6.100 -2.441 7.627 1.00 91.19 88 GLU A N 1
ATOM 685 C CA . GLU A 1 88 ? 7.279 -1.576 7.665 1.00 91.19 88 GLU A CA 1
ATOM 686 C C . GLU A 1 88 ? 7.581 -1.123 9.106 1.00 91.19 88 GLU A C 1
ATOM 688 O O . GLU A 1 88 ? 6.661 -0.904 9.899 1.00 91.19 88 GLU A O 1
ATOM 693 N N . SER A 1 89 ? 8.873 -1.075 9.454 1.00 73.31 89 SER A N 1
ATOM 694 C CA . SER A 1 89 ? 9.382 -0.768 10.803 1.00 73.31 89 SER A CA 1
ATOM 695 C C . SER A 1 89 ? 9.769 0.693 10.965 1.00 73.31 89 SER A C 1
ATOM 697 O O . SER A 1 89 ? 10.362 1.239 10.011 1.00 73.31 89 SER A O 1
#

InterPro domains:
  IPR007188 Actin-related protein 2/3 complex subunit 2 [PTHR12058] (1-85)
  IPR034666 Arp2/3 complex subunit 2/4 [G3DSA:3.30.1460.20] (1-89)
  IPR034666 Arp2/3 complex subunit 2/4 [SSF69645] (1-89)

Secondary structure (DSSP, 8-state):
--SPPSS-HHHHHHHHHHHHHHHTTPPPPP-EEEEE-GGG-EEEEE-GGG-TT--EEEEE-TTHHHHHTTTHHHHHHHHHTTS--PPP-

Foldseek 3Di:
DPDDDPDDPVVVVVVVVQVVCVVVVHDQDWDWDWDADPPGKIWTWGDVVRPSVDIDIAIDDPCVVVVVVVPPVVVCCVPCPPVDDDHDD

GO terms:
  GO:0005654 nucleoplasm (C, IDA)

Radius of gyration: 14.79 Å; chains: 1; bounding box: 38×28×38 Å

Organism: Homo sapiens (NCBI:txid9606)

pLDDT: mean 95.91, std 4.93, range [58.97, 98.5]

Sequence (89 aa):
MILLEVNNRIIEETLALKFENAAAGNKPEAVEVTFADFDGVLYHISNPNGDKTKVMVSISLKFYKELQAHGADELLKRVYGSFLVNPES